Protein AF-A0A1G9PCG2-F1 (afdb_monomer)

Sequence (144 aa):
MIQYGADRVVKVEHSDLQVYTTDAYQQALLQVLDVEKPAGIVMGHTAQGKDVAPRIAVKLEAGLVSDAVNLEMDGEEAVFTVPIYAGKTFEKMKVKGLVLATIRPNNIEPLEKDESRSGDVPNVQVQIKATFLLQLVSQVPSSI

Foldseek 3Di:
DQLQPDQEAEAEDDPVPPDDDLQQVLQVVVQVCVVVVDQEAEAALDPNCVRNVVVNCVVVVADEAEAFLDWDDP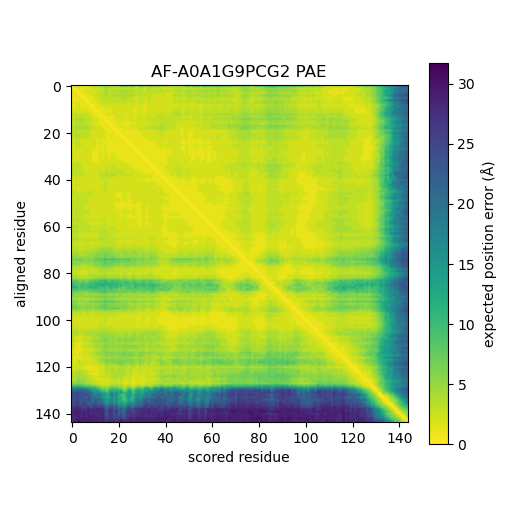DPWIWTWHADPNNPDIDIDTTPGYYYYHYYPPRDDTHDGHPPGDHYYDYDYTDGDDPDDPDDDPDDDPDD

Solvent-accessible surface area (backbone atoms only — not comparable to full-atom values): 8950 Å² total; per-residue (Å²): 99,40,35,49,72,36,60,62,46,83,41,73,76,56,81,71,63,78,54,93,44,62,68,45,53,47,45,42,49,53,54,51,46,69,73,66,60,66,82,58,44,80,42,52,46,42,78,65,36,66,61,37,47,64,59,51,22,64,76,67,72,26,41,71,46,69,51,21,53,46,79,47,72,62,86,93,43,63,36,34,32,28,61,40,82,92,61,78,43,75,47,81,47,73,71,75,75,47,38,34,35,20,34,35,80,91,52,69,84,77,60,73,81,36,87,87,53,74,58,50,69,53,77,48,86,68,78,75,75,89,81,82,80,86,79,82,85,86,77,81,84,90,79,132

Radius of gyration: 19.87 Å; Cα contacts (8 Å, |Δi|>4): 212; chains: 1; bounding box: 42×35×78 Å

Secondary structure (DSSP, 8-state):
-GGGT-SB--EE--GGGSS--HHHHHHHHHHHHHHH--SEEEEE-SHHHHHHHHHHHHHTTPEEEEEESEEEEETTEEEEEEEEGGGTEEEEE---SSEEEEEPTTSSPPPPP-TT---B--EE--------------------

pLDDT: mean 91.92, std 11.17, range [48.59, 98.44]

Nearest PDB structures (foldseek):
  1o95-assembly1_F  TM=8.568E-01  e=6.531E-10  Methylophilus methylotrophus
  1o96-assembly4_Z  TM=8.393E-01  e=4.898E-09  Methylophilus methylotrophus
  3clt-assembly1_D  TM=8.001E-01  e=1.563E-08  Methylophilus methylotrophus
  3clr-assembly1_D  TM=7.847E-01  e=4.690E-08  Methylophilus methylotrophus
  3clu-assembly1_D  TM=7.870E-01  e=5.987E-08  Methylophilus methylotrophus

Structure (mmCIF, N/CA/C/O backbone):
data_AF-A0A1G9PCG2-F1
#
_entry.id   AF-A0A1G9PCG2-F1
#
loop_
_atom_site.group_PDB
_atom_site.id
_atom_site.type_symbol
_atom_site.label_atom_id
_atom_site.label_alt_id
_atom_site.label_comp_id
_atom_site.label_asym_id
_atom_site.label_entity_id
_atom_site.label_seq_id
_atom_site.pdbx_PDB_ins_code
_atom_site.Cartn_x
_atom_site.Cartn_y
_atom_site.Cartn_z
_atom_site.occupancy
_atom_site.B_iso_or_equiv
_atom_site.auth_seq_id
_atom_site.auth_comp_id
_atom_site.auth_asym_id
_atom_site.auth_atom_id
_atom_site.pdbx_PDB_model_num
ATOM 1 N N . MET A 1 1 ? -4.696 13.696 -7.744 1.00 87.81 1 MET A N 1
ATOM 2 C CA . MET A 1 1 ? -4.980 12.274 -8.040 1.00 87.81 1 MET A CA 1
ATOM 3 C C . MET A 1 1 ? -5.609 12.121 -9.418 1.00 87.81 1 MET A C 1
ATOM 5 O O . MET A 1 1 ? -4.957 11.545 -10.270 1.00 87.81 1 MET A O 1
ATOM 9 N N . ILE A 1 2 ? -6.791 12.694 -9.686 1.00 96.62 2 ILE A N 1
ATOM 10 C CA . ILE A 1 2 ? -7.460 12.560 -11.001 1.00 96.62 2 ILE A CA 1
ATOM 11 C C . ILE A 1 2 ? -6.619 13.112 -12.162 1.00 96.62 2 ILE A C 1
ATOM 13 O O . ILE A 1 2 ? -6.347 12.405 -13.130 1.00 96.62 2 ILE A O 1
ATOM 17 N N . GLN A 1 3 ? -6.110 14.337 -12.005 1.00 96.69 3 GLN A N 1
ATOM 18 C CA . GLN A 1 3 ? -5.216 14.989 -12.975 1.00 96.69 3 GLN A CA 1
ATOM 19 C C . GLN A 1 3 ? -3.869 14.270 -13.170 1.00 96.69 3 GLN A C 1
ATOM 21 O O . GLN A 1 3 ? -3.093 14.656 -14.028 1.00 96.69 3 GLN A O 1
ATOM 26 N N . TYR A 1 4 ? -3.581 13.242 -12.369 1.00 96.19 4 TYR A N 1
ATOM 27 C CA . TYR A 1 4 ? -2.365 12.427 -12.438 1.00 96.19 4 TYR A CA 1
ATOM 28 C C . TYR A 1 4 ? -2.683 10.965 -12.796 1.00 96.19 4 TYR A C 1
ATOM 30 O O . TYR A 1 4 ? -1.922 10.063 -12.461 1.00 96.19 4 TYR A O 1
ATOM 38 N N . GLY A 1 5 ? -3.834 10.720 -13.430 1.00 95.06 5 GLY A N 1
ATOM 39 C CA . GLY A 1 5 ? -4.186 9.415 -13.993 1.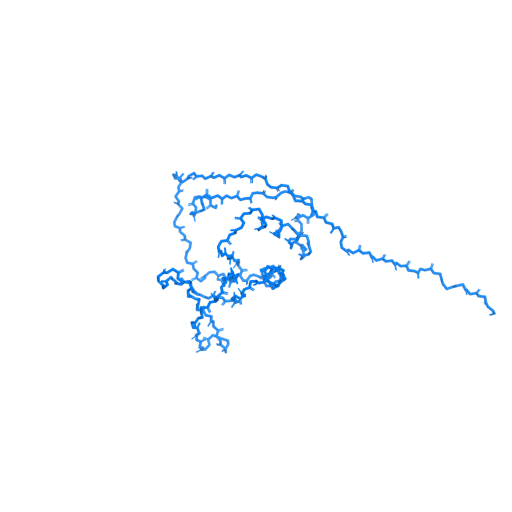00 95.06 5 GLY A CA 1
ATOM 40 C C . GLY A 1 5 ? -5.205 8.592 -13.210 1.00 95.06 5 GLY A C 1
ATOM 41 O O . GLY A 1 5 ? -5.623 7.559 -13.711 1.00 95.06 5 GLY A O 1
ATOM 42 N N . ALA A 1 6 ? -5.658 9.020 -12.026 1.00 96.19 6 ALA A N 1
ATOM 43 C CA . ALA A 1 6 ? -6.747 8.306 -11.355 1.00 96.19 6 ALA A CA 1
ATOM 44 C C . ALA A 1 6 ? -8.081 8.547 -12.087 1.00 96.19 6 ALA A C 1
ATOM 46 O O . ALA A 1 6 ? -8.440 9.695 -12.351 1.00 96.19 6 ALA A O 1
ATOM 47 N N . ASP A 1 7 ? -8.834 7.491 -12.384 1.00 96.19 7 ASP A N 1
ATOM 48 C CA . ASP A 1 7 ? -10.207 7.616 -12.904 1.00 96.19 7 ASP A CA 1
ATOM 49 C C . ASP A 1 7 ? -11.227 7.810 -11.771 1.00 96.19 7 ASP A C 1
ATOM 51 O O . ASP A 1 7 ? -12.271 8.435 -11.946 1.00 96.19 7 ASP A O 1
ATOM 55 N N . ARG A 1 8 ? -10.900 7.309 -10.573 1.00 95.12 8 ARG A N 1
ATOM 56 C CA . ARG A 1 8 ? -11.748 7.372 -9.381 1.00 95.12 8 ARG A CA 1
ATOM 57 C C . ARG A 1 8 ? -10.913 7.568 -8.120 1.00 95.12 8 ARG A C 1
ATOM 59 O O . ARG A 1 8 ? -9.816 7.027 -7.997 1.00 95.12 8 ARG A O 1
ATOM 66 N N . VAL A 1 9 ? -11.441 8.339 -7.172 1.00 96.75 9 VAL A N 1
ATOM 67 C CA . VAL A 1 9 ? -10.833 8.596 -5.861 1.00 96.75 9 VAL A CA 1
ATOM 68 C C . VAL A 1 9 ? -11.854 8.291 -4.776 1.00 96.75 9 VAL A C 1
ATOM 70 O O . VAL A 1 9 ? -12.784 9.058 -4.552 1.00 96.75 9 VAL A O 1
ATOM 73 N N . VAL A 1 10 ? -11.677 7.178 -4.072 1.00 96.56 10 VAL A N 1
ATOM 74 C CA . VAL A 1 10 ? -12.536 6.846 -2.933 1.00 96.56 10 VAL A CA 1
ATOM 75 C C . VAL A 1 10 ? -12.140 7.711 -1.743 1.00 96.56 10 VAL A C 1
ATOM 77 O O . VAL A 1 10 ? -11.021 7.617 -1.236 1.00 96.56 10 VAL A O 1
ATOM 80 N N . LYS A 1 11 ? -13.059 8.570 -1.303 1.00 96.00 11 LYS A N 1
ATOM 81 C CA . LYS A 1 11 ? -12.872 9.415 -0.127 1.00 96.00 11 LYS A CA 1
ATOM 82 C C . LYS A 1 11 ? -13.394 8.683 1.106 1.00 96.00 11 LYS A C 1
ATOM 84 O O . LYS A 1 11 ? -14.507 8.169 1.089 1.00 96.00 11 LYS A O 1
ATOM 89 N N . VAL A 1 12 ? -12.597 8.664 2.170 1.00 96.31 12 VAL A N 1
ATOM 90 C CA . VAL A 1 12 ? -12.985 8.128 3.479 1.0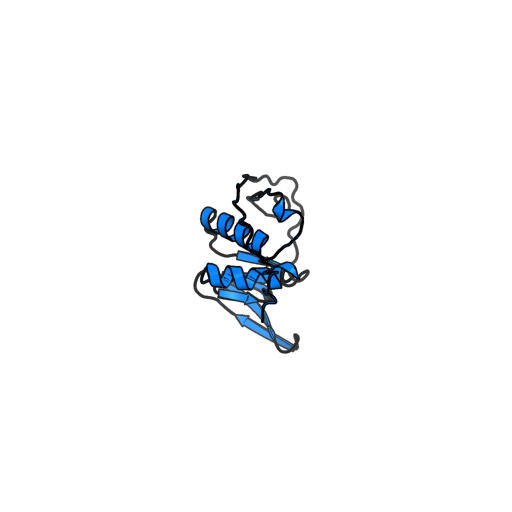0 96.31 12 VAL A CA 1
ATOM 91 C C . VAL A 1 12 ? -12.721 9.196 4.527 1.00 96.31 12 VAL A C 1
ATOM 93 O O . VAL A 1 12 ? -11.606 9.705 4.628 1.00 96.31 12 VAL A O 1
ATOM 96 N N . GLU A 1 13 ? -13.741 9.535 5.310 1.00 94.62 13 GLU A N 1
ATOM 97 C CA . GLU A 1 13 ? -13.647 10.523 6.385 1.00 94.62 13 GLU A CA 1
ATOM 98 C C . GLU A 1 13 ? -14.085 9.905 7.709 1.00 94.62 13 GLU A C 1
ATOM 100 O O . GLU A 1 13 ? -15.184 9.368 7.828 1.00 94.62 13 GLU A O 1
ATOM 105 N N . HIS A 1 14 ? -13.214 9.987 8.714 1.00 95.62 14 HIS A N 1
ATOM 106 C CA . HIS A 1 14 ? -13.498 9.553 10.077 1.00 95.62 14 HIS A CA 1
ATOM 107 C C . HIS A 1 14 ? -12.560 10.286 11.047 1.00 95.62 14 HIS A C 1
ATOM 109 O O . HIS A 1 14 ? -11.401 10.536 10.705 1.00 95.62 14 HIS A O 1
ATOM 115 N N . SER A 1 15 ? -13.026 10.622 12.255 1.00 94.62 15 SER A N 1
ATOM 116 C CA . SER A 1 15 ? -12.210 11.310 13.276 1.00 94.62 15 SER A CA 1
ATOM 117 C C . SER A 1 15 ? -10.921 10.550 13.592 1.00 94.62 15 SER A C 1
ATOM 119 O O . SER A 1 15 ? -9.848 11.138 13.682 1.00 94.62 15 SER A O 1
ATOM 121 N N . ASP A 1 16 ? -11.023 9.226 13.673 1.00 94.31 16 ASP A N 1
ATOM 122 C CA . ASP A 1 16 ? -9.917 8.339 14.053 1.00 94.31 16 ASP A CA 1
ATOM 123 C C . ASP A 1 16 ? -8.859 8.162 12.950 1.00 94.31 16 ASP A C 1
ATOM 125 O O . ASP A 1 16 ? -7.843 7.508 13.171 1.00 94.31 16 ASP A O 1
ATOM 129 N N . LEU A 1 17 ? -9.073 8.742 11.761 1.00 95.19 17 LEU A N 1
ATOM 130 C CA . LEU A 1 17 ? -8.103 8.733 10.661 1.00 95.19 17 LEU A CA 1
ATOM 131 C C . LEU A 1 17 ? -7.241 10.004 10.610 1.00 95.19 17 LEU A C 1
ATOM 133 O O . LEU A 1 17 ? -6.309 10.063 9.805 1.00 95.19 17 LEU A O 1
ATOM 137 N N . GLN A 1 18 ? -7.508 10.997 11.473 1.00 94.50 18 GLN A N 1
ATOM 138 C CA . GLN A 1 18 ? -6.732 12.246 11.536 1.00 94.50 18 GLN A CA 1
ATOM 139 C C . GLN A 1 18 ? -5.254 12.006 11.864 1.00 94.50 18 GLN A C 1
ATOM 141 O O . GLN A 1 18 ? -4.382 12.707 11.355 1.00 94.50 18 GLN A O 1
ATOM 146 N N . VAL A 1 19 ? -4.975 11.008 12.705 1.00 93.94 19 VAL A N 1
ATOM 147 C CA . VAL A 1 19 ? -3.622 10.566 13.043 1.00 93.94 19 VAL A CA 1
ATOM 148 C C . VAL A 1 19 ? -3.493 9.105 12.656 1.00 93.94 19 VAL A C 1
ATOM 150 O O . VAL A 1 19 ? -4.367 8.292 12.953 1.00 93.94 19 VAL A O 1
ATOM 153 N N . TYR A 1 20 ? -2.392 8.763 11.990 1.00 94.94 20 TYR A N 1
ATOM 154 C CA . TYR A 1 20 ? -2.143 7.386 11.599 1.00 94.94 20 TYR A CA 1
ATOM 155 C C . TYR A 1 20 ? -2.043 6.475 12.826 1.00 94.94 20 TYR A C 1
ATOM 157 O O . TYR A 1 20 ? -1.172 6.648 13.679 1.00 94.94 20 TYR A O 1
ATOM 165 N N . THR A 1 21 ? -2.906 5.464 12.862 1.00 95.19 21 THR A N 1
ATOM 166 C CA . THR A 1 21 ? -2.744 4.272 13.691 1.00 95.19 21 THR A CA 1
ATOM 167 C C . THR A 1 21 ? -2.973 3.058 12.809 1.00 95.19 21 THR A C 1
ATOM 169 O O . THR A 1 21 ? -3.859 3.065 11.948 1.00 95.19 21 THR A O 1
ATOM 172 N N . THR A 1 22 ? -2.178 2.012 13.020 1.00 95.00 22 THR A N 1
ATOM 173 C CA . THR A 1 22 ? -2.246 0.798 12.208 1.00 95.00 22 THR A CA 1
ATOM 174 C C . THR A 1 22 ? -3.653 0.207 12.208 1.00 95.00 22 THR A C 1
ATOM 176 O O . THR A 1 22 ? -4.173 -0.133 11.151 1.00 95.00 22 THR A O 1
ATOM 179 N N . ASP A 1 23 ? -4.302 0.142 13.374 1.00 94.56 23 ASP A N 1
ATOM 180 C CA . ASP A 1 23 ? -5.615 -0.488 13.520 1.00 94.56 23 ASP A CA 1
ATOM 181 C C . ASP A 1 23 ? -6.730 0.307 12.823 1.00 94.56 23 ASP A C 1
ATOM 183 O O . ASP A 1 23 ? -7.558 -0.294 12.136 1.00 94.56 23 ASP A O 1
ATOM 187 N N . ALA A 1 24 ? -6.756 1.640 12.955 1.00 95.88 24 ALA A N 1
ATOM 188 C CA . ALA A 1 24 ? -7.780 2.470 12.314 1.00 95.88 24 ALA A CA 1
ATOM 189 C C . ALA A 1 24 ? -7.646 2.439 10.786 1.00 95.88 24 ALA A C 1
ATOM 191 O O . ALA A 1 24 ? -8.628 2.207 10.077 1.00 95.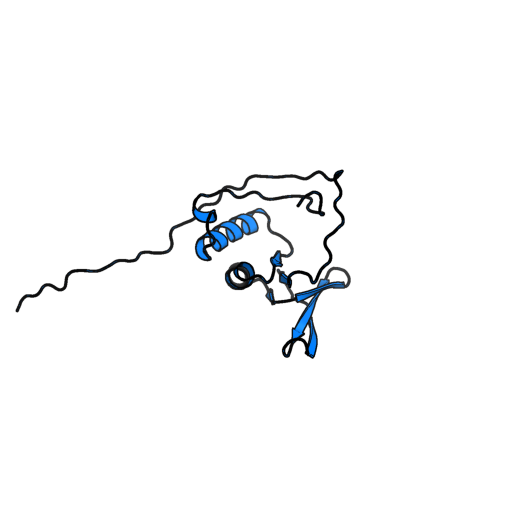88 24 ALA A O 1
ATOM 192 N N . TYR A 1 25 ? -6.419 2.597 10.277 1.00 96.94 25 TYR A N 1
ATOM 193 C CA . TYR A 1 25 ? -6.151 2.564 8.838 1.00 96.94 25 TYR A CA 1
ATOM 194 C C . TYR A 1 25 ? -6.398 1.174 8.255 1.00 96.94 25 TYR A C 1
ATOM 196 O O . TYR A 1 25 ? -6.994 1.066 7.187 1.00 96.94 25 TYR A O 1
ATOM 204 N N . GLN A 1 26 ? -6.021 0.104 8.962 1.00 96.75 26 GLN A N 1
ATOM 205 C CA . GLN A 1 26 ? -6.318 -1.258 8.529 1.00 96.75 26 GLN A CA 1
ATOM 206 C C . GLN A 1 26 ? -7.832 -1.493 8.423 1.00 96.75 26 GLN A C 1
ATOM 208 O O . GLN A 1 26 ? -8.297 -2.019 7.414 1.00 96.75 26 GLN A O 1
ATOM 213 N N . GLN A 1 27 ? -8.611 -1.103 9.440 1.00 96.81 27 GLN A N 1
ATOM 214 C CA . GLN A 1 27 ? -10.069 -1.270 9.433 1.00 96.81 27 GLN A CA 1
ATOM 215 C C . GLN A 1 27 ? -10.738 -0.490 8.299 1.00 96.81 27 GLN A C 1
ATOM 217 O O . GLN A 1 27 ? -11.621 -1.029 7.632 1.00 96.81 27 GLN A O 1
ATOM 222 N N . ALA A 1 28 ? -10.318 0.755 8.065 1.00 97.44 28 ALA A N 1
ATOM 223 C CA . ALA A 1 28 ? -10.847 1.575 6.982 1.00 97.44 28 ALA A CA 1
ATOM 224 C C . ALA A 1 28 ? -10.490 0.996 5.603 1.00 97.44 28 ALA A C 1
ATOM 226 O O . ALA A 1 28 ? -11.370 0.836 4.759 1.00 97.44 28 ALA A O 1
ATOM 227 N N . LEU A 1 29 ? -9.223 0.620 5.390 1.00 97.44 29 LEU A N 1
ATOM 228 C CA . LEU A 1 29 ? -8.763 0.051 4.123 1.00 97.44 29 LEU A CA 1
ATOM 229 C C . LEU A 1 29 ? -9.486 -1.254 3.791 1.00 97.44 29 LEU A C 1
ATOM 231 O O . LEU A 1 29 ? -9.946 -1.407 2.668 1.00 97.44 29 LEU A O 1
ATOM 235 N N . LEU A 1 30 ? -9.642 -2.173 4.750 1.00 97.62 30 LEU A N 1
ATOM 236 C CA . LEU A 1 30 ? -10.344 -3.437 4.499 1.00 97.62 30 LEU A CA 1
ATOM 237 C C . LEU A 1 30 ? -11.804 -3.221 4.087 1.00 97.62 30 LEU A C 1
ATOM 239 O O . LEU A 1 30 ? -12.281 -3.920 3.202 1.00 97.62 30 LEU A O 1
ATOM 243 N N . GLN A 1 31 ? -12.492 -2.238 4.674 1.00 97.62 31 GLN A N 1
ATOM 244 C CA . GLN A 1 31 ? -13.866 -1.899 4.285 1.00 97.62 31 GLN A CA 1
ATOM 245 C C . GLN A 1 31 ? -13.939 -1.327 2.867 1.00 97.62 31 GLN A C 1
ATOM 247 O O . GLN A 1 31 ? -14.812 -1.713 2.098 1.00 97.62 31 GLN A O 1
ATOM 252 N N . VAL A 1 32 ? -13.003 -0.451 2.490 1.00 97.25 32 VAL A N 1
ATOM 253 C CA . VAL A 1 32 ? -12.925 0.052 1.110 1.00 97.25 32 VAL A CA 1
ATOM 254 C C . VAL A 1 32 ? -12.629 -1.085 0.134 1.00 97.25 32 VAL A C 1
ATOM 256 O O . VAL A 1 32 ? -13.276 -1.188 -0.902 1.00 97.25 32 VAL A O 1
ATOM 259 N N . LEU A 1 33 ? -11.679 -1.960 0.463 1.00 96.75 33 LEU A N 1
ATOM 260 C CA . LEU A 1 33 ? -11.259 -3.059 -0.409 1.00 96.75 33 LEU A CA 1
ATOM 261 C C . LEU A 1 33 ? -12.357 -4.121 -0.586 1.00 96.75 33 LEU A C 1
ATOM 263 O O . LEU A 1 33 ? -12.459 -4.692 -1.668 1.00 96.75 33 LEU A O 1
ATOM 267 N N . ASP A 1 34 ? -13.204 -4.340 0.423 1.00 95.50 34 ASP A N 1
ATOM 268 C CA . ASP A 1 34 ? -14.375 -5.225 0.328 1.00 95.50 34 ASP A CA 1
ATOM 269 C C . ASP A 1 34 ? -15.449 -4.684 -0.634 1.00 95.50 34 ASP A C 1
ATOM 271 O O . ASP A 1 34 ? -16.078 -5.444 -1.375 1.00 95.50 34 ASP A O 1
ATOM 275 N N . VAL A 1 35 ? -15.617 -3.357 -0.677 1.00 94.94 35 VAL A N 1
ATOM 276 C CA . VAL A 1 35 ? -16.553 -2.685 -1.592 1.00 94.94 35 VAL A CA 1
ATOM 277 C C . VAL A 1 35 ? -15.991 -2.611 -3.012 1.00 94.94 35 VAL A C 1
ATOM 279 O O . VAL A 1 35 ? -16.687 -2.954 -3.966 1.00 94.94 35 VAL A O 1
ATOM 282 N N . GLU A 1 36 ? -14.741 -2.168 -3.161 1.00 95.19 36 GLU A N 1
ATOM 283 C CA . GLU A 1 36 ? -14.133 -1.891 -4.470 1.00 95.19 36 GLU A CA 1
ATOM 284 C C . GLU A 1 36 ? -13.613 -3.151 -5.176 1.00 95.19 36 GLU A C 1
ATOM 286 O O . GLU A 1 36 ? -13.495 -3.148 -6.398 1.00 95.19 36 GLU A O 1
ATOM 291 N N . LYS A 1 37 ? -13.309 -4.226 -4.431 1.00 95.31 37 LYS A N 1
ATOM 292 C CA . LYS A 1 37 ? -12.846 -5.530 -4.950 1.00 95.31 37 LYS A CA 1
ATOM 293 C C . LYS A 1 37 ? -11.787 -5.403 -6.060 1.00 95.31 37 LYS A C 1
ATOM 295 O O . LYS A 1 37 ? -12.001 -5.886 -7.175 1.00 95.31 37 LYS A O 1
ATOM 300 N N . PRO A 1 38 ? -10.652 -4.736 -5.790 1.00 95.88 38 PRO A N 1
ATOM 301 C CA . PRO A 1 38 ? -9.667 -4.456 -6.825 1.00 95.88 38 PRO A CA 1
ATOM 302 C C . PRO A 1 38 ? -8.975 -5.733 -7.318 1.00 95.88 38 PRO A C 1
ATOM 304 O O . PRO A 1 38 ? -8.783 -6.684 -6.563 1.00 95.88 38 PRO A O 1
ATOM 307 N N . ALA A 1 39 ? -8.516 -5.717 -8.572 1.00 94.12 39 ALA A N 1
ATOM 308 C CA . ALA A 1 39 ? -7.700 -6.795 -9.142 1.00 94.12 39 ALA A CA 1
ATOM 309 C C . ALA A 1 39 ? -6.254 -6.817 -8.599 1.00 94.12 39 ALA A C 1
ATOM 311 O O . ALA A 1 39 ? -5.570 -7.835 -8.669 1.00 94.12 39 ALA A O 1
ATOM 312 N N . GLY A 1 40 ? -5.785 -5.697 -8.044 1.00 95.69 40 GLY A N 1
ATOM 313 C CA . GLY A 1 40 ? -4.465 -5.551 -7.440 1.00 95.69 40 GLY A CA 1
ATOM 314 C C . GLY A 1 40 ? -4.382 -4.272 -6.613 1.00 95.69 40 GLY A C 1
ATOM 315 O O . GLY A 1 40 ? -5.147 -3.330 -6.822 1.00 95.69 40 GLY A O 1
ATOM 316 N N . ILE A 1 41 ? -3.469 -4.244 -5.647 1.00 97.75 41 ILE A N 1
ATOM 317 C CA . ILE A 1 41 ? -3.314 -3.146 -4.692 1.00 97.75 41 ILE A CA 1
ATOM 318 C C . ILE A 1 41 ? -1.874 -2.648 -4.758 1.00 97.75 41 ILE A C 1
ATOM 320 O O . ILE A 1 41 ? -0.932 -3.435 -4.686 1.00 97.75 41 ILE A O 1
ATOM 324 N N . VAL A 1 42 ? -1.694 -1.332 -4.851 1.00 96.75 42 VAL A N 1
ATOM 325 C CA . VAL A 1 42 ? -0.375 -0.693 -4.840 1.00 96.75 42 VAL A CA 1
ATOM 326 C C . VAL A 1 42 ? -0.335 0.370 -3.748 1.00 96.75 42 VAL A C 1
ATOM 328 O O . VAL A 1 42 ? -1.246 1.183 -3.620 1.00 96.75 42 VAL A O 1
ATOM 331 N N . MET A 1 43 ? 0.730 0.363 -2.951 1.00 97.62 43 MET A N 1
ATOM 332 C CA . MET A 1 43 ? 0.973 1.317 -1.869 1.00 97.62 43 MET A CA 1
ATOM 333 C C . MET A 1 43 ? 2.408 1.846 -1.939 1.00 97.62 43 MET A C 1
ATOM 335 O O . MET A 1 43 ? 3.287 1.216 -2.517 1.00 97.62 43 MET A O 1
ATOM 339 N N . GLY A 1 44 ? 2.691 2.987 -1.315 1.00 97.75 44 GLY A N 1
ATOM 340 C CA . GLY A 1 44 ? 4.076 3.431 -1.141 1.00 97.75 44 GLY A CA 1
ATOM 341 C C . GLY A 1 44 ? 4.797 2.603 -0.073 1.00 97.75 44 GLY A C 1
ATOM 342 O O . GLY A 1 44 ? 4.230 2.333 0.983 1.00 97.75 44 GLY A O 1
ATOM 343 N N . HIS A 1 45 ? 6.066 2.256 -0.286 1.00 98.00 45 HIS A N 1
ATOM 344 C CA . HIS A 1 45 ? 6.935 1.589 0.694 1.00 98.00 45 HIS A CA 1
ATOM 345 C C . HIS A 1 45 ? 7.464 2.577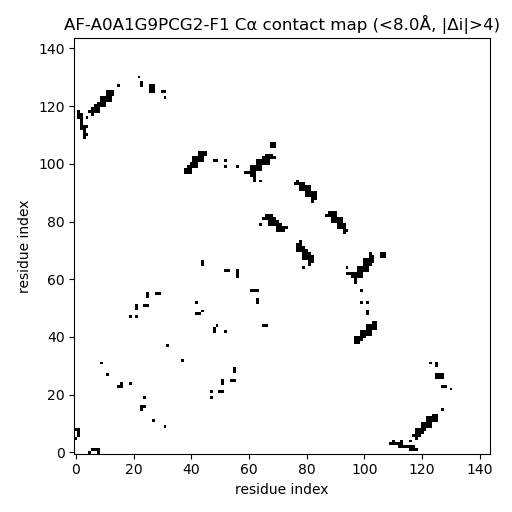 1.761 1.00 98.00 45 HIS A C 1
ATOM 347 O O . HIS A 1 45 ? 8.662 2.680 2.032 1.00 98.00 45 HIS A O 1
ATOM 353 N N . THR A 1 46 ? 6.554 3.358 2.345 1.00 98.12 46 THR A N 1
ATOM 354 C CA . THR A 1 46 ? 6.806 4.353 3.402 1.00 98.12 46 THR A CA 1
ATOM 355 C C . THR A 1 46 ? 6.721 3.712 4.790 1.00 98.12 46 THR A C 1
ATOM 357 O O . THR A 1 46 ? 6.395 2.535 4.905 1.00 98.12 46 THR A O 1
ATOM 360 N N . ALA A 1 47 ? 6.971 4.466 5.867 1.00 98.00 47 ALA A N 1
ATOM 361 C CA . ALA A 1 47 ? 6.781 3.958 7.231 1.00 98.00 47 ALA A CA 1
ATOM 362 C C . ALA A 1 47 ? 5.361 3.399 7.463 1.00 98.00 47 ALA A C 1
ATOM 364 O O . ALA A 1 47 ? 5.218 2.302 7.990 1.00 98.00 47 ALA A O 1
ATOM 365 N N . GLN A 1 48 ? 4.326 4.106 6.994 1.00 97.81 48 GLN A N 1
ATOM 366 C CA . GLN A 1 48 ? 2.931 3.658 7.096 1.00 97.81 48 GLN A CA 1
ATOM 367 C C . GLN A 1 48 ? 2.652 2.454 6.189 1.00 97.81 48 GLN A C 1
ATOM 369 O O . GLN A 1 48 ? 2.023 1.491 6.613 1.00 97.81 48 GLN A O 1
ATOM 374 N N . GLY A 1 49 ? 3.157 2.469 4.949 1.00 97.62 49 GLY A N 1
ATOM 375 C CA . GLY A 1 49 ? 2.980 1.352 4.021 1.00 97.62 49 GLY A CA 1
ATOM 376 C C . GLY A 1 49 ? 3.631 0.062 4.518 1.00 97.62 49 GLY A C 1
ATOM 377 O O . GLY A 1 49 ? 2.996 -0.985 4.485 1.00 97.62 49 GLY A O 1
ATOM 378 N N . LYS A 1 50 ? 4.858 0.139 5.050 1.00 97.69 50 LYS A N 1
ATOM 379 C CA . LYS A 1 50 ? 5.564 -1.000 5.668 1.00 97.69 50 LYS A CA 1
ATOM 380 C C . LYS A 1 50 ? 4.810 -1.580 6.864 1.00 97.69 50 LYS A C 1
ATOM 382 O O . LYS A 1 50 ? 4.913 -2.775 7.116 1.00 97.69 50 LYS A O 1
ATOM 387 N N . ASP A 1 51 ? 4.083 -0.737 7.588 1.00 98.12 51 ASP A N 1
ATOM 388 C CA . ASP A 1 51 ? 3.335 -1.127 8.777 1.00 98.12 51 ASP A CA 1
ATOM 389 C C . ASP A 1 51 ? 1.979 -1.774 8.430 1.00 98.12 51 ASP A C 1
ATOM 391 O O . ASP A 1 51 ? 1.683 -2.881 8.881 1.00 98.12 51 ASP A O 1
ATOM 395 N N . VAL A 1 52 ? 1.166 -1.142 7.573 1.00 97.94 52 VAL A N 1
ATOM 396 C CA . VAL A 1 52 ? -0.199 -1.623 7.283 1.00 97.94 52 VAL A CA 1
ATOM 397 C C . VAL A 1 52 ? -0.259 -2.714 6.206 1.00 97.94 52 VAL A C 1
ATOM 399 O O . VAL A 1 52 ? -1.066 -3.638 6.320 1.00 97.94 52 VAL A O 1
ATOM 402 N N . ALA A 1 53 ? 0.599 -2.661 5.179 1.00 98.12 53 ALA A N 1
ATOM 403 C CA . ALA A 1 53 ? 0.562 -3.581 4.038 1.00 98.12 53 ALA A CA 1
ATOM 404 C C . ALA A 1 53 ? 0.606 -5.075 4.417 1.00 98.12 53 ALA A C 1
ATOM 406 O O . ALA A 1 53 ? -0.2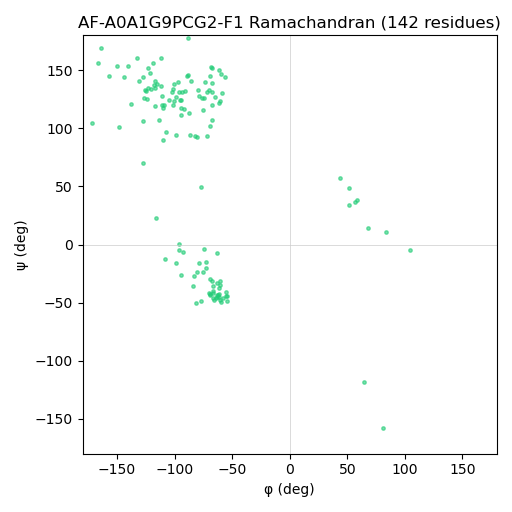55 -5.813 3.933 1.00 98.12 53 ALA A O 1
ATOM 407 N N . PRO A 1 54 ? 1.525 -5.560 5.285 1.00 97.94 54 PRO A N 1
ATOM 408 C CA . PRO A 1 54 ? 1.553 -6.978 5.653 1.00 97.94 54 PRO A CA 1
ATOM 409 C C . PRO A 1 54 ? 0.279 -7.427 6.374 1.00 97.94 54 PRO A C 1
ATOM 411 O O . PRO A 1 54 ? -0.176 -8.551 6.174 1.00 97.94 54 PRO A O 1
ATOM 414 N N . ARG A 1 55 ? -0.346 -6.550 7.168 1.00 96.94 55 ARG A N 1
ATOM 415 C CA . ARG A 1 55 ? -1.603 -6.868 7.859 1.00 96.94 55 ARG A CA 1
ATOM 416 C C . ARG A 1 55 ? -2.774 -6.979 6.888 1.00 96.94 55 ARG A C 1
ATOM 418 O O . ARG A 1 55 ? -3.580 -7.897 7.017 1.00 96.9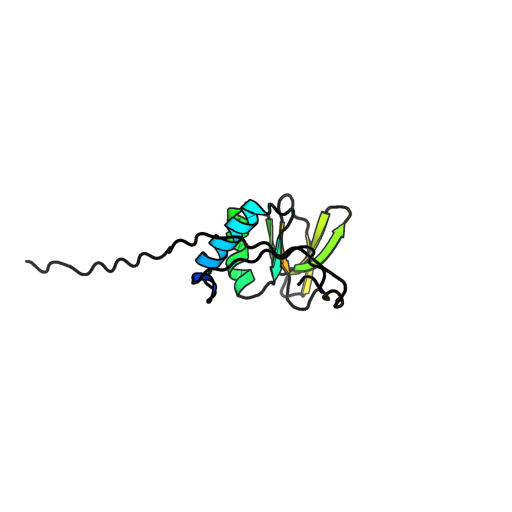4 55 ARG A O 1
ATOM 425 N N . ILE A 1 56 ? -2.849 -6.074 5.911 1.00 98.00 56 ILE A N 1
ATOM 426 C CA . ILE A 1 56 ? -3.854 -6.129 4.841 1.00 98.00 56 ILE A CA 1
ATOM 427 C C . ILE A 1 56 ? -3.662 -7.383 3.990 1.00 98.00 56 ILE A C 1
ATOM 429 O O . ILE A 1 56 ? -4.628 -8.103 3.759 1.00 98.00 56 ILE A O 1
ATOM 433 N N . ALA A 1 57 ? -2.425 -7.684 3.587 1.00 98.00 57 ALA A N 1
ATOM 434 C CA . ALA A 1 57 ? -2.122 -8.847 2.761 1.00 98.00 57 ALA A CA 1
ATOM 435 C C . ALA A 1 57 ? -2.581 -10.156 3.421 1.00 98.00 57 ALA A C 1
ATOM 437 O O . ALA A 1 57 ? -3.271 -10.946 2.787 1.00 98.00 57 ALA A O 1
ATOM 438 N N . VAL A 1 58 ? -2.301 -10.342 4.718 1.00 97.50 58 VAL A N 1
ATOM 439 C CA . VAL A 1 58 ? -2.772 -11.519 5.471 1.00 97.50 58 VAL A CA 1
ATOM 440 C C . VAL A 1 58 ? -4.299 -11.589 5.520 1.00 97.50 58 VAL A C 1
ATOM 442 O O . VAL A 1 58 ? -4.865 -12.665 5.361 1.00 97.50 58 VAL A O 1
ATOM 445 N N . LYS A 1 59 ? -4.985 -10.461 5.737 1.00 97.19 59 LYS A N 1
ATOM 446 C CA . LYS A 1 59 ? -6.454 -10.428 5.833 1.00 97.19 59 LYS A CA 1
ATOM 447 C C . LYS A 1 59 ? -7.162 -10.700 4.510 1.00 97.19 59 LYS A C 1
ATOM 449 O O . LYS A 1 59 ? -8.274 -11.211 4.539 1.00 97.19 59 LYS A O 1
ATOM 454 N N . LEU A 1 60 ? -6.532 -10.350 3.394 1.00 97.12 60 LEU A N 1
ATOM 455 C CA . LEU A 1 60 ? -7.059 -10.573 2.049 1.00 97.12 60 LEU A CA 1
ATOM 456 C C . LEU A 1 60 ? -6.531 -11.856 1.399 1.00 97.12 60 LEU A C 1
ATOM 458 O O . LEU A 1 60 ? -6.855 -12.109 0.244 1.00 97.12 60 LEU A O 1
ATOM 462 N N . GLU A 1 61 ? -5.686 -12.618 2.101 1.00 96.88 61 GLU A N 1
ATOM 463 C CA . GLU A 1 61 ? -4.950 -13.760 1.538 1.00 96.88 61 GLU A CA 1
ATOM 464 C C . GLU A 1 61 ? -4.189 -13.387 0.246 1.00 96.88 61 GLU A C 1
ATOM 466 O O . GLU A 1 61 ? -4.044 -14.181 -0.683 1.00 96.88 61 GLU A O 1
ATOM 471 N N . ALA A 1 62 ? -3.698 -12.146 0.188 1.00 97.56 62 ALA A N 1
ATOM 472 C CA . ALA A 1 62 ? -2.994 -11.590 -0.957 1.00 97.56 62 ALA A CA 1
ATOM 473 C C . ALA A 1 62 ? -1.487 -11.856 -0.866 1.00 97.56 62 ALA A C 1
ATOM 475 O O . ALA A 1 62 ? -0.884 -11.790 0.211 1.00 97.56 62 ALA A O 1
ATOM 476 N N . GLY A 1 63 ? -0.848 -12.080 -2.013 1.00 97.38 63 GLY A N 1
ATOM 477 C CA . GLY A 1 63 ? 0.606 -12.122 -2.080 1.00 97.38 63 GLY A CA 1
ATOM 478 C C . GLY A 1 63 ? 1.191 -10.713 -1.978 1.00 97.38 63 GLY A C 1
ATOM 479 O O . GLY A 1 63 ? 0.826 -9.823 -2.749 1.00 97.38 63 GLY A O 1
ATOM 480 N N . LEU A 1 64 ? 2.104 -10.514 -1.024 1.00 97.75 64 LEU A N 1
ATOM 481 C CA . LEU A 1 64 ? 2.763 -9.231 -0.789 1.00 97.75 64 LEU A CA 1
ATOM 482 C C . LEU A 1 64 ? 4.103 -9.144 -1.526 1.00 97.75 64 LEU A C 1
ATOM 484 O O . LEU A 1 64 ? 5.047 -9.853 -1.184 1.00 97.75 64 LEU A O 1
ATOM 488 N N . VAL A 1 65 ? 4.214 -8.205 -2.464 1.00 97.75 65 VAL A N 1
ATOM 489 C CA . VAL A 1 65 ? 5.495 -7.762 -3.025 1.00 97.75 65 VAL A CA 1
ATOM 490 C C . VAL A 1 65 ? 5.976 -6.534 -2.259 1.00 97.75 65 VAL A C 1
ATOM 492 O O . VAL A 1 65 ? 5.389 -5.455 -2.337 1.00 97.75 65 VAL A O 1
ATOM 495 N N . SER A 1 66 ? 7.050 -6.681 -1.491 1.00 96.69 66 SER A N 1
ATOM 496 C CA . SER A 1 66 ? 7.591 -5.583 -0.690 1.00 96.69 66 SER A CA 1
ATOM 497 C C . SER A 1 66 ? 8.743 -4.872 -1.397 1.00 96.69 66 SER A C 1
ATOM 499 O O . SER A 1 66 ? 9.620 -5.529 -1.945 1.00 96.69 66 SER A O 1
ATOM 501 N N . ASP A 1 67 ? 8.787 -3.541 -1.286 1.00 96.8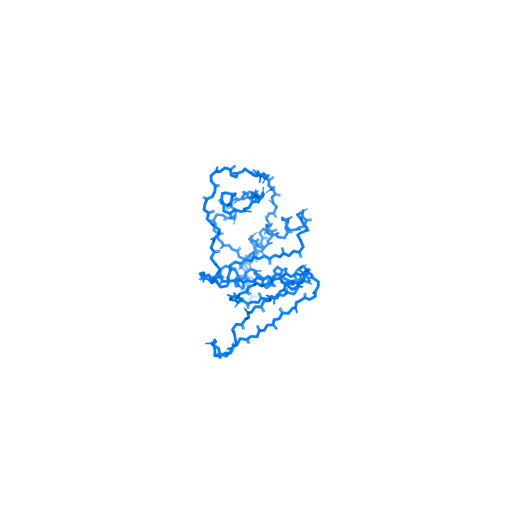1 67 ASP A N 1
ATOM 502 C CA . ASP A 1 67 ? 9.920 -2.700 -1.707 1.00 96.81 67 ASP A CA 1
ATOM 503 C C . ASP A 1 67 ? 10.279 -2.826 -3.200 1.00 96.81 67 ASP A C 1
ATOM 505 O O . ASP A 1 67 ? 11.450 -2.820 -3.585 1.00 96.81 67 ASP A O 1
ATOM 509 N N . ALA A 1 68 ? 9.264 -2.949 -4.057 1.00 97.75 68 ALA A N 1
ATOM 510 C CA . ALA A 1 68 ? 9.475 -2.992 -5.496 1.00 97.75 68 ALA A CA 1
ATOM 511 C C . ALA A 1 68 ? 9.990 -1.646 -6.017 1.00 97.75 68 ALA A C 1
ATOM 513 O O . ALA A 1 68 ? 9.539 -0.571 -5.617 1.00 97.75 68 ALA A O 1
ATOM 514 N N . VAL A 1 69 ? 10.951 -1.726 -6.931 1.00 97.38 69 VAL A N 1
ATOM 515 C CA . VAL A 1 69 ? 11.624 -0.585 -7.563 1.00 97.38 69 VAL A CA 1
ATOM 516 C C . VAL A 1 69 ? 11.229 -0.405 -9.024 1.00 97.38 69 VAL A C 1
ATOM 518 O O . VAL A 1 69 ? 11.545 0.628 -9.603 1.00 97.38 69 VAL A O 1
ATOM 521 N N . ASN A 1 70 ? 10.568 -1.400 -9.617 1.00 96.94 70 ASN A N 1
ATOM 522 C CA . ASN A 1 70 ? 9.985 -1.323 -10.951 1.00 96.94 70 ASN A CA 1
ATOM 523 C C . ASN A 1 70 ? 8.753 -2.240 -11.044 1.00 96.94 70 ASN A C 1
ATOM 525 O O . ASN A 1 70 ? 8.675 -3.242 -10.322 1.00 96.94 70 ASN A O 1
ATOM 529 N N . LEU A 1 71 ? 7.830 -1.905 -11.941 1.00 95.81 71 LEU A N 1
ATOM 530 C CA . LEU A 1 71 ? 6.636 -2.672 -12.280 1.00 95.81 71 LEU A CA 1
ATOM 531 C C . LEU A 1 71 ? 6.460 -2.650 -13.801 1.00 95.81 71 LEU A C 1
ATOM 533 O O . LEU A 1 71 ? 6.309 -1.588 -14.396 1.00 95.81 71 LEU A O 1
ATOM 537 N N . GLU A 1 72 ? 6.454 -3.830 -14.410 1.00 95.06 72 GLU A N 1
ATOM 538 C CA . GLU A 1 72 ? 6.231 -4.029 -15.841 1.00 95.06 72 GLU A CA 1
ATOM 539 C C . GLU A 1 72 ? 5.048 -4.983 -16.043 1.00 95.06 72 GLU A C 1
ATOM 541 O O . GLU A 1 72 ? 4.788 -5.839 -15.197 1.00 95.06 72 GLU A O 1
ATOM 546 N N . MET A 1 73 ? 4.343 -4.861 -17.166 1.00 93.12 73 MET A N 1
ATOM 547 C CA . MET A 1 73 ? 3.323 -5.832 -17.569 1.00 93.12 73 MET A CA 1
ATOM 548 C C . MET A 1 73 ? 3.923 -6.803 -18.588 1.00 93.12 73 MET A C 1
ATOM 550 O O . MET A 1 73 ? 4.474 -6.376 -19.602 1.00 93.12 73 MET A O 1
ATOM 554 N N . ASP A 1 74 ? 3.801 -8.101 -18.326 1.00 92.19 74 ASP A N 1
ATOM 555 C CA . ASP A 1 74 ? 4.115 -9.185 -19.259 1.00 92.19 74 ASP A CA 1
ATOM 556 C C . ASP A 1 74 ? 2.799 -9.846 -19.686 1.00 92.19 74 ASP A C 1
ATOM 558 O O . ASP A 1 74 ? 2.261 -10.723 -19.004 1.00 92.19 74 ASP A O 1
ATOM 562 N N . GLY A 1 75 ? 2.212 -9.327 -20.768 1.00 91.44 75 GLY A N 1
ATOM 563 C CA . GLY A 1 75 ? 0.822 -9.610 -21.120 1.00 91.44 75 GLY A CA 1
ATOM 564 C C . GLY A 1 75 ? -0.131 -9.063 -20.054 1.00 91.44 75 GLY A C 1
ATOM 565 O O . GLY A 1 75 ? -0.170 -7.859 -19.810 1.00 91.44 75 GLY A O 1
ATOM 566 N N . GLU A 1 76 ? -0.891 -9.953 -19.418 1.00 88.31 76 GLU A N 1
ATOM 567 C CA . GLU A 1 76 ? -1.820 -9.614 -18.330 1.00 88.31 76 GLU A CA 1
ATOM 568 C C . GLU A 1 76 ? -1.184 -9.752 -16.934 1.00 88.31 76 GLU A C 1
ATOM 570 O O . GLU A 1 76 ? -1.799 -9.387 -15.933 1.00 88.31 76 GLU A O 1
ATOM 575 N N . GLU A 1 77 ? 0.048 -10.264 -16.840 1.00 89.44 77 GLU A N 1
ATOM 576 C CA . GLU A 1 77 ? 0.718 -10.497 -15.562 1.00 89.44 77 GLU A CA 1
ATOM 577 C C . GLU A 1 77 ? 1.607 -9.314 -15.159 1.00 89.44 77 GLU A C 1
ATOM 579 O O . GLU A 1 77 ? 2.463 -8.862 -15.920 1.00 89.44 77 GLU A O 1
ATOM 584 N N . ALA A 1 78 ? 1.463 -8.856 -13.915 1.00 94.50 78 ALA A N 1
ATOM 585 C CA . ALA A 1 78 ? 2.361 -7.873 -13.320 1.00 94.50 78 ALA A CA 1
ATOM 586 C C . ALA A 1 78 ? 3.697 -8.521 -12.911 1.00 94.50 78 ALA A C 1
ATOM 588 O O . ALA A 1 78 ? 3.731 -9.485 -12.138 1.00 94.50 78 ALA A O 1
ATOM 589 N N . VAL A 1 79 ? 4.804 -7.958 -13.396 1.00 97.12 79 VAL A N 1
ATOM 590 C CA . VAL A 1 79 ? 6.177 -8.342 -13.057 1.00 97.12 79 VAL A CA 1
ATOM 591 C C . VAL A 1 79 ? 6.814 -7.241 -12.229 1.00 97.12 79 VAL A C 1
ATOM 593 O O . VAL A 1 79 ? 7.026 -6.123 -12.697 1.00 97.12 79 VAL A O 1
ATOM 596 N N . PHE A 1 80 ? 7.171 -7.573 -10.996 1.00 97.81 80 PHE A N 1
ATOM 597 C CA . PHE A 1 80 ? 7.802 -6.635 -10.078 1.00 97.81 80 PHE A CA 1
ATOM 598 C C . PHE A 1 80 ? 9.302 -6.878 -10.032 1.00 97.81 80 PHE A C 1
ATOM 600 O O . PHE A 1 80 ? 9.744 -8.023 -9.963 1.00 97.81 80 PHE A O 1
ATOM 607 N N . THR A 1 81 ? 10.086 -5.803 -10.021 1.00 97.88 81 THR A N 1
ATOM 608 C CA . THR A 1 81 ? 11.522 -5.882 -9.738 1.00 97.88 81 THR A CA 1
ATOM 609 C C . THR A 1 81 ? 11.768 -5.465 -8.296 1.00 97.88 81 THR A C 1
ATOM 611 O O . THR A 1 81 ? 11.414 -4.347 -7.918 1.00 97.88 81 THR A O 1
ATOM 614 N N . VAL A 1 82 ? 12.394 -6.332 -7.501 1.00 97.19 82 VAL A N 1
ATOM 615 C CA . VAL A 1 82 ? 12.742 -6.067 -6.097 1.00 97.19 82 VAL A CA 1
ATOM 616 C C . VAL A 1 82 ? 14.262 -6.104 -5.897 1.00 97.19 82 VAL A C 1
ATOM 618 O O . VAL A 1 82 ? 14.938 -6.970 -6.458 1.00 97.19 82 VAL A O 1
ATOM 621 N N . PRO A 1 83 ? 14.842 -5.169 -5.126 1.00 95.94 83 PRO A N 1
ATOM 622 C CA . PRO A 1 83 ? 16.255 -5.193 -4.790 1.00 95.94 83 PRO A CA 1
ATOM 623 C C . PRO A 1 83 ? 16.517 -6.203 -3.668 1.00 95.94 83 PRO A C 1
ATOM 625 O O . PRO A 1 83 ? 15.940 -6.118 -2.586 1.00 95.94 83 PRO A O 1
ATOM 628 N N . ILE A 1 84 ? 17.470 -7.102 -3.884 1.00 93.56 84 ILE A N 1
ATOM 629 C CA . ILE A 1 84 ? 17.982 -8.035 -2.877 1.00 93.56 84 ILE A CA 1
ATOM 630 C C . ILE A 1 84 ? 19.429 -7.674 -2.513 1.00 93.56 84 ILE A C 1
ATOM 632 O O . ILE A 1 84 ? 20.110 -6.925 -3.221 1.00 93.56 84 ILE A O 1
ATOM 636 N N . TYR A 1 85 ? 19.896 -8.158 -1.359 1.00 90.19 85 TYR A N 1
ATOM 637 C CA . TYR A 1 85 ? 21.247 -7.885 -0.843 1.00 90.19 85 TYR A CA 1
ATOM 638 C C . TYR A 1 85 ? 21.604 -6.388 -0.801 1.00 90.19 85 TYR A C 1
ATOM 640 O O . TYR A 1 85 ? 22.662 -5.976 -1.278 1.00 90.19 85 TYR A O 1
ATOM 648 N N . ALA A 1 86 ? 20.705 -5.570 -0.241 1.00 85.88 86 ALA A N 1
ATOM 649 C CA . ALA A 1 86 ? 20.846 -4.112 -0.169 1.00 85.88 86 ALA A CA 1
ATOM 650 C C . ALA A 1 86 ? 21.027 -3.438 -1.548 1.00 85.88 86 ALA A C 1
ATOM 652 O O . ALA A 1 86 ? 21.775 -2.473 -1.684 1.00 85.88 86 ALA A O 1
ATOM 653 N N . GLY A 1 87 ? 20.344 -3.955 -2.575 1.00 86.81 87 GLY A N 1
ATOM 654 C CA . GLY A 1 87 ? 20.342 -3.383 -3.925 1.00 86.81 87 GLY A CA 1
ATOM 655 C C . GLY A 1 87 ? 21.521 -3.800 -4.800 1.00 86.81 87 GLY A C 1
ATOM 656 O O . GLY A 1 87 ? 21.705 -3.231 -5.870 1.00 86.81 87 GLY A O 1
ATOM 657 N N . LYS A 1 88 ? 22.315 -4.791 -4.377 1.00 90.81 88 LYS A N 1
ATOM 658 C CA . LYS A 1 88 ? 23.400 -5.349 -5.202 1.00 90.81 88 LYS A CA 1
ATOM 659 C C . LYS A 1 88 ? 22.891 -6.254 -6.317 1.00 90.81 88 LYS A C 1
ATOM 661 O O . LYS A 1 88 ? 23.591 -6.475 -7.301 1.00 90.81 88 LYS A O 1
ATOM 666 N N . THR A 1 89 ? 21.700 -6.814 -6.153 1.00 94.31 89 THR A N 1
ATOM 667 C CA . THR A 1 89 ? 21.070 -7.676 -7.151 1.00 94.31 89 THR A CA 1
ATOM 668 C C . THR A 1 89 ? 19.583 -7.364 -7.194 1.00 94.31 89 THR A C 1
ATOM 670 O O . THR A 1 89 ? 19.018 -6.880 -6.215 1.00 94.31 89 THR A O 1
ATOM 673 N N . PHE A 1 90 ? 18.962 -7.619 -8.338 1.00 96.00 90 PHE A N 1
ATOM 674 C CA . PHE A 1 90 ? 17.546 -7.381 -8.564 1.00 96.00 90 PHE A CA 1
ATOM 675 C C . PHE A 1 90 ? 16.891 -8.686 -8.993 1.00 96.00 90 PHE A C 1
ATOM 677 O O . PHE A 1 90 ? 17.428 -9.401 -9.839 1.00 96.00 90 PHE A O 1
ATOM 684 N N . GLU A 1 91 ? 15.744 -8.985 -8.405 1.00 96.12 91 GLU A N 1
ATOM 685 C CA . GLU A 1 91 ? 14.943 -10.159 -8.722 1.00 96.12 91 GLU A CA 1
ATOM 686 C C . GLU A 1 91 ? 13.650 -9.716 -9.402 1.00 96.12 91 GLU A C 1
ATOM 688 O O . GLU A 1 91 ? 13.018 -8.750 -8.968 1.00 96.12 91 GLU A O 1
ATOM 693 N N . LYS A 1 92 ? 13.264 -10.416 -10.474 1.00 96.31 92 LYS A N 1
ATOM 694 C CA . LYS A 1 92 ? 11.951 -10.257 -11.102 1.00 96.31 92 LYS A CA 1
ATOM 695 C C . LYS A 1 92 ? 11.007 -11.310 -10.542 1.00 96.31 92 LYS A C 1
ATOM 697 O O . LYS A 1 92 ? 11.298 -12.499 -10.638 1.00 96.31 92 LYS A O 1
ATOM 702 N N . MET A 1 93 ? 9.874 -10.879 -10.001 1.00 94.12 93 MET A N 1
ATOM 703 C CA . MET A 1 93 ? 8.894 -11.766 -9.383 1.00 94.12 93 MET A CA 1
ATOM 704 C C . MET A 1 93 ? 7.488 -11.555 -9.943 1.00 94.12 93 MET A C 1
ATOM 706 O O . MET A 1 93 ? 7.074 -10.430 -10.229 1.00 94.12 93 MET A O 1
ATOM 710 N N . LYS A 1 94 ? 6.754 -12.665 -10.058 1.00 94.50 94 LYS A N 1
ATOM 711 C CA . LYS A 1 94 ? 5.323 -12.723 -10.368 1.00 94.50 94 LYS A CA 1
ATOM 712 C C . LYS A 1 94 ? 4.596 -13.355 -9.187 1.00 94.50 94 LYS A C 1
ATOM 714 O O . LYS A 1 94 ? 5.093 -14.311 -8.589 1.00 94.50 94 LYS A O 1
ATOM 719 N N . VAL A 1 95 ? 3.420 -12.835 -8.864 1.00 93.62 95 VAL A N 1
ATOM 720 C CA . VAL A 1 95 ? 2.575 -13.326 -7.770 1.00 93.62 95 VAL A CA 1
ATOM 721 C C . VAL A 1 95 ? 1.270 -13.846 -8.356 1.00 93.62 95 VAL A C 1
ATOM 723 O O . VAL A 1 95 ? 0.677 -13.203 -9.216 1.00 93.62 95 VAL A O 1
ATOM 726 N N . LYS A 1 96 ? 0.829 -15.020 -7.897 1.00 91.25 96 LYS A N 1
ATOM 727 C CA . LYS A 1 96 ? -0.472 -15.590 -8.265 1.00 91.25 96 LYS A CA 1
ATOM 728 C C . LYS A 1 96 ? -1.552 -15.105 -7.298 1.00 91.25 96 LYS A C 1
ATOM 730 O O . LYS A 1 96 ? -1.291 -15.000 -6.103 1.00 91.25 96 LYS A O 1
ATOM 735 N N . GLY A 1 97 ? -2.769 -14.912 -7.803 1.00 93.44 97 GLY A N 1
ATOM 736 C CA . GLY A 1 97 ? -3.901 -14.427 -7.008 1.00 93.44 97 GLY A CA 1
ATOM 737 C C . GLY A 1 97 ? -3.879 -12.909 -6.825 1.00 93.44 97 GLY A C 1
ATOM 738 O O . GLY A 1 97 ? -3.267 -12.196 -7.619 1.00 93.44 97 GLY A O 1
ATOM 739 N N . LEU A 1 98 ? -4.562 -12.414 -5.789 1.00 96.12 98 LEU A N 1
ATOM 740 C CA . LEU A 1 98 ? -4.580 -10.985 -5.481 1.00 96.12 98 LEU A CA 1
ATOM 741 C C . LEU A 1 98 ? -3.175 -10.525 -5.077 1.00 96.12 98 LEU A C 1
ATOM 743 O O . LEU A 1 98 ? -2.565 -11.089 -4.166 1.00 96.12 98 LEU A O 1
ATOM 747 N N . VAL A 1 99 ? -2.676 -9.484 -5.740 1.00 97.19 99 VAL A N 1
ATOM 748 C CA . VAL A 1 99 ? -1.372 -8.893 -5.438 1.00 97.19 99 VAL A CA 1
ATOM 749 C C . VAL A 1 99 ? -1.532 -7.616 -4.623 1.00 97.19 99 VAL A C 1
ATOM 751 O O . VAL A 1 99 ? -2.336 -6.746 -4.958 1.00 97.19 99 VAL A O 1
ATOM 754 N N . LEU A 1 100 ? -0.730 -7.489 -3.569 1.00 98.06 100 LEU A N 1
ATOM 755 C CA . LEU A 1 100 ? -0.489 -6.228 -2.879 1.00 98.06 100 LEU A CA 1
ATOM 756 C C . LEU A 1 100 ? 0.992 -5.889 -3.020 1.00 98.06 100 LEU A C 1
ATOM 758 O O . LEU A 1 100 ? 1.845 -6.637 -2.557 1.00 98.06 100 LEU A O 1
ATOM 762 N N . ALA A 1 101 ? 1.316 -4.764 -3.645 1.00 98.00 101 ALA A N 1
ATOM 763 C CA . ALA A 1 101 ? 2.689 -4.317 -3.829 1.00 98.00 101 ALA A CA 1
ATOM 764 C C . ALA A 1 101 ? 2.958 -3.018 -3.069 1.00 98.00 101 ALA A C 1
ATOM 766 O O . ALA A 1 101 ? 2.155 -2.086 -3.101 1.00 98.00 101 ALA A O 1
ATOM 767 N N . THR A 1 102 ? 4.117 -2.926 -2.418 1.00 98.44 102 THR A N 1
ATOM 768 C CA . THR A 1 102 ? 4.642 -1.647 -1.925 1.00 98.44 102 THR A CA 1
ATOM 769 C C . THR A 1 102 ? 5.783 -1.182 -2.823 1.00 98.44 102 THR A C 1
ATOM 771 O O . THR A 1 102 ? 6.752 -1.912 -3.018 1.00 98.44 102 THR A O 1
ATOM 774 N N . ILE A 1 103 ? 5.673 0.028 -3.369 1.00 98.12 103 ILE A N 1
ATOM 775 C CA . ILE A 1 103 ? 6.637 0.605 -4.311 1.00 98.12 103 ILE A CA 1
ATOM 776 C C . ILE A 1 103 ? 7.528 1.601 -3.586 1.00 98.12 103 ILE A C 1
ATOM 778 O O . ILE A 1 103 ? 7.043 2.481 -2.867 1.00 98.12 103 ILE A O 1
ATOM 782 N N . ARG A 1 104 ? 8.838 1.483 -3.778 1.00 97.62 104 ARG A N 1
ATOM 783 C CA . ARG A 1 104 ? 9.803 2.428 -3.227 1.00 97.62 104 ARG A CA 1
ATOM 784 C C . ARG A 1 104 ? 9.507 3.850 -3.735 1.00 97.62 104 ARG A C 1
ATOM 786 O O . ARG A 1 104 ? 9.333 4.042 -4.937 1.00 97.62 104 ARG A O 1
ATOM 793 N N . PRO A 1 105 ? 9.430 4.861 -2.852 1.00 96.94 105 PRO A N 1
ATOM 794 C CA . PRO A 1 105 ? 9.234 6.240 -3.289 1.00 96.94 105 PRO A CA 1
ATOM 795 C C . PRO A 1 105 ? 10.317 6.693 -4.277 1.00 96.94 105 PRO A C 1
ATOM 797 O O . PRO A 1 105 ? 11.483 6.348 -4.107 1.00 96.94 105 PRO A O 1
ATOM 800 N N . ASN A 1 106 ? 9.925 7.512 -5.258 1.00 95.38 106 ASN A N 1
ATOM 801 C CA . ASN A 1 106 ? 10.788 8.097 -6.298 1.00 95.38 106 ASN A CA 1
ATOM 802 C C . ASN A 1 106 ? 11.373 7.109 -7.325 1.00 95.38 106 ASN A C 1
ATOM 804 O O . ASN A 1 106 ? 12.290 7.471 -8.055 1.00 95.38 106 ASN A O 1
ATOM 808 N N . ASN A 1 107 ? 10.857 5.880 -7.395 1.00 94.50 107 ASN A N 1
ATOM 809 C CA . ASN A 1 107 ? 11.303 4.884 -8.372 1.00 94.50 107 ASN A CA 1
ATOM 810 C C . ASN A 1 107 ? 10.467 4.831 -9.656 1.00 94.50 107 ASN A C 1
ATOM 812 O O . ASN A 1 107 ? 10.985 4.419 -10.687 1.00 94.50 107 ASN A O 1
ATOM 816 N N . ILE A 1 108 ? 9.194 5.224 -9.588 1.00 93.81 108 ILE A N 1
ATOM 817 C CA . ILE A 1 108 ? 8.296 5.298 -10.743 1.00 93.81 108 ILE A CA 1
ATOM 818 C C . ILE A 1 108 ? 8.006 6.769 -11.011 1.00 93.81 108 ILE A C 1
ATOM 820 O O . ILE A 1 108 ? 7.619 7.498 -10.093 1.00 93.81 108 ILE A O 1
ATOM 824 N N . GLU A 1 109 ? 8.208 7.197 -12.254 1.00 93.69 109 GLU A N 1
ATOM 825 C CA . GLU A 1 109 ? 7.886 8.556 -12.672 1.00 93.69 109 GLU A CA 1
ATOM 826 C C . GLU A 1 109 ? 6.364 8.764 -12.637 1.00 93.69 109 GLU A C 1
ATOM 828 O O . GLU A 1 109 ? 5.609 7.914 -13.123 1.00 93.69 109 GLU A O 1
ATOM 833 N N . PRO A 1 110 ? 5.879 9.860 -12.029 1.00 92.81 110 PRO A N 1
ATOM 834 C CA . PRO A 1 110 ? 4.466 10.187 -12.083 1.00 92.81 110 PRO A CA 1
ATOM 835 C C . PRO A 1 110 ? 4.073 10.556 -13.516 1.00 92.81 110 PRO A C 1
ATOM 837 O O . PRO A 1 110 ? 4.874 11.102 -14.272 1.00 92.81 110 PRO A O 1
ATOM 840 N N . LEU A 1 111 ? 2.811 10.316 -13.866 1.00 95.06 111 LEU A N 1
ATOM 841 C CA . LEU A 1 111 ? 2.253 10.867 -15.097 1.00 95.06 111 LEU A CA 1
ATOM 842 C C . LEU A 1 111 ? 2.290 12.398 -15.056 1.00 95.06 111 LEU A C 1
ATOM 844 O O . LEU A 1 111 ? 2.157 13.005 -13.990 1.00 95.06 111 LEU A O 1
ATOM 848 N N . GLU A 1 112 ? 2.421 13.014 -16.227 1.00 96.56 112 GLU A N 1
ATOM 849 C CA . GLU A 1 112 ? 2.286 14.461 -16.360 1.00 96.56 112 GLU A CA 1
ATOM 850 C C . GLU A 1 112 ? 0.898 14.925 -15.910 1.00 96.56 112 GLU A C 1
ATOM 852 O O . GLU A 1 112 ? -0.106 14.219 -16.062 1.00 96.56 112 GLU A O 1
ATOM 857 N N . LYS A 1 113 ? 0.844 16.130 -15.337 1.00 97.12 113 LYS A N 1
ATOM 858 C CA . LYS A 1 113 ? -0.419 16.715 -14.887 1.00 97.12 113 LYS A CA 1
ATOM 859 C C . LYS A 1 113 ? -1.287 17.036 -16.103 1.00 97.12 113 LYS A C 1
ATOM 861 O O . LYS A 1 113 ? -0.935 17.891 -16.909 1.00 97.12 113 LYS A O 1
ATOM 866 N N . ASP A 1 114 ? -2.460 16.428 -16.162 1.00 97.31 114 ASP A N 1
ATOM 867 C CA . ASP A 1 114 ? -3.477 16.704 -17.169 1.00 97.31 114 ASP A CA 1
ATOM 868 C C . ASP A 1 114 ? -4.710 17.330 -16.509 1.00 97.31 114 ASP A C 1
ATOM 870 O O . ASP A 1 114 ? -5.478 16.671 -15.802 1.00 97.31 114 ASP A O 1
ATOM 874 N N . GLU A 1 115 ? -4.898 18.632 -16.725 1.00 96.81 115 GLU A N 1
ATOM 875 C CA . GLU A 1 115 ? -6.019 19.388 -16.159 1.00 96.81 115 GLU A CA 1
ATOM 876 C C . GLU A 1 115 ? -7.365 19.072 -16.820 1.00 96.81 115 GLU A C 1
ATOM 878 O O . GLU A 1 115 ? -8.402 19.395 -16.242 1.00 96.81 115 GLU A O 1
ATOM 883 N N . SER A 1 116 ? -7.362 18.420 -17.987 1.00 97.00 116 SER A N 1
ATOM 884 C CA . SER A 1 116 ? -8.583 18.038 -18.700 1.00 97.00 116 SER A CA 1
ATOM 885 C C . SER A 1 116 ? -9.251 16.784 -18.126 1.00 97.00 116 SER A C 1
ATOM 887 O O . SER A 1 116 ? -10.428 16.536 -18.392 1.00 97.00 116 SER A O 1
ATOM 889 N N . ARG A 1 117 ? -8.533 16.000 -17.308 1.00 97.06 117 ARG A N 1
ATOM 890 C CA . ARG A 1 117 ? -9.071 14.778 -16.699 1.00 97.06 117 ARG A CA 1
ATOM 891 C C . ARG A 1 117 ? -10.129 15.085 -15.642 1.00 97.06 117 ARG A C 1
ATOM 893 O O . ARG A 1 117 ? -9.906 15.859 -14.710 1.00 97.06 117 ARG A O 1
ATOM 900 N N . SER A 1 118 ? -11.239 14.362 -15.728 1.00 96.00 118 SER A N 1
ATOM 901 C CA . SER A 1 118 ? -12.295 14.287 -14.715 1.00 96.00 118 SER A CA 1
ATOM 902 C C . SER A 1 118 ? -12.447 12.852 -14.212 1.00 96.00 118 SER A C 1
ATOM 904 O O . SER A 1 118 ? -12.111 11.912 -14.927 1.00 96.00 118 SER A O 1
ATOM 906 N N . GLY A 1 119 ? -12.975 12.674 -13.004 1.00 93.94 119 GLY A N 1
ATOM 907 C CA . GLY A 1 119 ? -13.164 11.357 -12.403 1.00 93.94 119 GLY A CA 1
ATOM 908 C C . GLY A 1 119 ? -14.122 11.399 -11.219 1.00 93.94 119 GLY A C 1
ATOM 909 O O . GLY A 1 119 ? -14.472 12.478 -10.733 1.00 93.94 119 GLY A O 1
ATOM 910 N N . ASP A 1 120 ? -14.531 10.223 -10.755 1.00 94.56 120 ASP A N 1
ATOM 911 C CA . ASP A 1 120 ? -15.520 10.081 -9.687 1.00 94.56 120 ASP A CA 1
ATOM 912 C C . ASP A 1 120 ? -14.881 10.154 -8.299 1.00 94.56 120 ASP A C 1
ATOM 914 O O . ASP A 1 120 ? -13.818 9.578 -8.054 1.00 94.56 120 ASP A O 1
ATOM 918 N N . VAL A 1 121 ? -15.556 10.820 -7.357 1.00 95.81 121 VAL A N 1
ATOM 919 C CA . VAL A 1 121 ? -15.094 10.939 -5.963 1.00 95.81 121 VAL A CA 1
ATOM 920 C C . VAL A 1 121 ? -16.187 10.501 -4.981 1.00 95.81 121 VAL A C 1
ATOM 922 O O . VAL A 1 121 ? -16.784 11.342 -4.302 1.00 95.81 121 VAL A O 1
ATOM 925 N N . PRO A 1 122 ? -16.518 9.198 -4.912 1.00 93.69 122 PRO A N 1
ATOM 926 C CA . PRO A 1 122 ? -17.506 8.708 -3.961 1.00 93.69 122 PRO A CA 1
ATOM 927 C C . PRO A 1 122 ? -16.982 8.804 -2.526 1.00 93.69 122 PRO A C 1
ATOM 929 O O . PRO A 1 122 ? -15.799 8.580 -2.258 1.00 93.69 122 PRO A O 1
ATOM 932 N N . ASN A 1 123 ? -17.890 9.099 -1.596 1.00 93.62 123 ASN A N 1
ATOM 933 C CA . ASN A 1 123 ? -17.608 9.042 -0.168 1.00 93.62 123 ASN A CA 1
ATOM 934 C C . ASN A 1 123 ? -18.022 7.674 0.387 1.00 93.62 123 ASN A C 1
ATOM 936 O O . ASN A 1 123 ? -19.181 7.280 0.249 1.00 93.62 123 ASN A O 1
ATOM 940 N N . VAL A 1 124 ? -17.091 6.974 1.029 1.00 92.81 124 VAL A N 1
ATOM 941 C CA . VAL A 1 124 ? -17.327 5.689 1.689 1.00 92.81 124 VAL A CA 1
ATOM 942 C C . VAL A 1 124 ? -17.260 5.897 3.195 1.00 92.81 124 VAL A C 1
ATOM 944 O O . VAL A 1 124 ? -16.240 6.315 3.744 1.00 92.81 124 VAL A O 1
ATOM 947 N N . GLN A 1 125 ? -18.368 5.592 3.870 1.00 93.44 125 GLN A N 1
ATOM 948 C CA . GLN A 1 125 ? -18.418 5.583 5.328 1.00 93.44 125 GLN A CA 1
ATOM 949 C C . GLN A 1 125 ? -17.808 4.284 5.847 1.00 93.44 125 GLN A C 1
ATOM 951 O O . GLN A 1 125 ? -18.144 3.201 5.370 1.00 93.44 125 GLN A O 1
ATOM 956 N N . VAL A 1 126 ? -16.938 4.401 6.846 1.00 94.94 126 VAL A N 1
ATOM 957 C CA . VAL A 1 126 ? -16.283 3.263 7.495 1.00 94.94 126 VAL A CA 1
ATOM 958 C C . VAL A 1 126 ? -16.608 3.254 8.980 1.00 94.94 126 VAL A C 1
ATOM 960 O O . VAL A 1 126 ? -16.769 4.302 9.601 1.00 94.94 126 VAL A O 1
ATOM 963 N N . GLN A 1 127 ? -16.684 2.061 9.556 1.00 94.44 127 GLN A N 1
ATOM 964 C CA . GLN A 1 127 ? -16.822 1.866 10.994 1.00 94.44 127 GLN A CA 1
ATOM 965 C C . GLN A 1 127 ? -15.465 1.491 11.581 1.00 94.44 127 GLN A C 1
ATOM 967 O O . GLN A 1 127 ? -14.888 0.473 11.196 1.00 94.44 127 GLN A O 1
ATOM 972 N N . ILE A 1 128 ? -14.957 2.294 12.514 1.00 93.44 128 ILE A N 1
ATOM 973 C CA . ILE A 1 128 ? -13.691 2.026 13.202 1.00 93.44 128 ILE A CA 1
ATOM 974 C C . ILE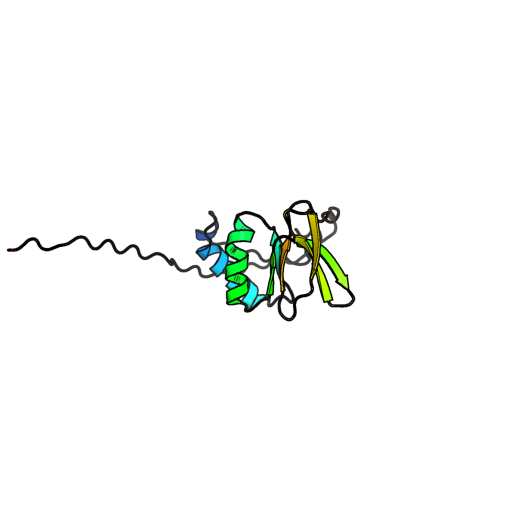 A 1 128 ? -14.000 1.684 14.657 1.00 93.44 128 ILE A C 1
ATOM 976 O O . ILE A 1 128 ? -14.605 2.466 15.386 1.00 93.44 128 ILE A O 1
ATOM 980 N N . LYS A 1 129 ? -13.619 0.477 15.076 1.00 88.69 129 LYS A N 1
ATOM 981 C CA . LYS A 1 129 ? -13.773 0.006 16.453 1.00 88.69 129 LYS A CA 1
ATOM 982 C C . LYS A 1 129 ? -12.477 0.230 17.222 1.00 88.69 129 LYS A C 1
ATOM 984 O O . LYS A 1 129 ? -11.399 -0.179 16.775 1.00 88.69 129 LYS A O 1
ATOM 989 N N . ALA A 1 130 ? -12.594 0.817 18.411 1.00 77.94 130 ALA A N 1
ATOM 990 C CA . ALA A 1 130 ? -11.490 0.899 19.356 1.00 77.94 130 ALA A CA 1
ATOM 991 C C . ALA A 1 130 ? -11.036 -0.518 19.739 1.00 77.94 130 ALA A C 1
ATOM 993 O O . ALA A 1 130 ? -11.836 -1.335 20.191 1.00 77.94 130 ALA A O 1
ATOM 994 N N . THR A 1 131 ? -9.754 -0.813 19.526 1.00 67.56 131 THR A N 1
ATOM 995 C CA . THR A 1 131 ? -9.198 -2.161 19.746 1.00 67.56 131 THR A CA 1
ATOM 996 C C . THR A 1 131 ? -8.475 -2.279 21.096 1.00 67.56 131 THR A C 1
ATOM 998 O O . THR A 1 131 ? -8.293 -3.382 21.605 1.00 67.56 131 THR A O 1
ATOM 1001 N N . PHE A 1 132 ? -8.133 -1.161 21.746 1.00 61.56 132 PHE A N 1
ATOM 1002 C CA . PHE A 1 132 ? -7.479 -1.177 23.056 1.00 61.56 132 PHE A CA 1
ATOM 1003 C C . PHE A 1 132 ? -8.475 -1.110 24.221 1.00 61.56 132 PHE A C 1
ATOM 1005 O O . PHE A 1 132 ? -9.130 -0.094 24.441 1.00 61.56 132 PHE A O 1
ATOM 1012 N N . LEU A 1 133 ? -8.503 -2.178 25.023 1.00 56.16 133 LEU A N 1
ATOM 1013 C CA . LEU A 1 133 ? -8.997 -2.185 26.401 1.00 56.16 133 LEU A CA 1
ATOM 1014 C C . LEU A 1 133 ? -7.788 -2.310 27.339 1.00 56.16 133 LEU A C 1
ATOM 1016 O O . LEU A 1 133 ? -7.292 -3.406 27.586 1.00 56.16 133 LEU A O 1
ATOM 1020 N N . LEU A 1 134 ? -7.289 -1.188 27.862 1.00 54.16 134 LEU A N 1
ATOM 1021 C CA . LEU A 1 134 ? -6.390 -1.204 29.019 1.00 54.16 134 LEU A CA 1
ATOM 1022 C C . LEU A 1 134 ? -7.252 -1.308 30.277 1.00 54.16 134 LEU A C 1
ATOM 1024 O O . LEU A 1 134 ? -7.726 -0.302 30.800 1.00 54.16 134 LEU A O 1
ATOM 1028 N N . GLN A 1 135 ? -7.475 -2.528 30.761 1.00 58.06 135 GLN A N 1
ATOM 1029 C CA . GLN A 1 135 ? -8.095 -2.725 32.067 1.00 58.06 135 GLN A CA 1
ATOM 1030 C C . GLN A 1 135 ? -7.008 -2.703 33.144 1.00 58.06 135 GLN A C 1
ATOM 1032 O O . GLN A 1 135 ? -6.358 -3.709 33.420 1.00 58.06 135 GLN A O 1
ATOM 1037 N N . LEU A 1 136 ? -6.789 -1.532 33.744 1.00 64.81 136 LEU A N 1
ATOM 1038 C CA . LEU A 1 136 ? -5.997 -1.417 34.967 1.00 64.81 136 LEU A CA 1
ATOM 1039 C C . LEU A 1 136 ? -6.789 -2.062 36.110 1.00 64.81 136 LEU A C 1
ATOM 1041 O O . LEU A 1 136 ? -7.733 -1.473 36.632 1.00 64.81 136 LEU A O 1
ATOM 1045 N N . VAL A 1 137 ? -6.426 -3.287 36.491 1.00 66.12 137 VAL A N 1
ATOM 1046 C CA . VAL A 1 137 ? -6.950 -3.918 37.708 1.00 66.12 137 VAL A CA 1
ATOM 1047 C C . VAL A 1 137 ? -6.162 -3.367 38.893 1.00 66.12 137 VAL A C 1
ATOM 1049 O O . VAL A 1 137 ? -5.103 -3.882 39.242 1.00 66.12 137 VAL A O 1
ATOM 1052 N N . SER A 1 138 ? -6.653 -2.299 39.516 1.00 65.69 138 SER A N 1
ATOM 1053 C CA . SER A 1 138 ? -6.191 -1.885 40.839 1.00 65.69 138 SER A CA 1
ATOM 1054 C C . SER A 1 138 ? -7.178 -2.385 41.885 1.00 65.69 138 SER A C 1
ATOM 1056 O O . SER A 1 138 ? -8.161 -1.712 42.126 1.00 65.69 138 SER A O 1
ATOM 1058 N N . GLN A 1 139 ? -6.929 -3.555 42.483 1.00 55.97 139 GLN A N 1
ATOM 1059 C CA . GLN A 1 139 ? -7.184 -3.871 43.903 1.00 55.97 139 GLN A CA 1
ATOM 1060 C C . GLN A 1 139 ? -6.565 -5.245 44.210 1.00 55.97 139 GLN A C 1
ATOM 1062 O O . GLN A 1 139 ? -7.117 -6.280 43.846 1.00 55.97 139 GLN A O 1
ATOM 1067 N N . VAL A 1 140 ? -5.421 -5.257 44.898 1.00 61.94 140 VAL A N 1
ATOM 1068 C CA . VAL A 1 140 ? -5.044 -6.400 45.740 1.00 61.94 140 VAL A CA 1
ATOM 1069 C C . VAL A 1 140 ? -5.678 -6.104 47.099 1.00 61.94 140 VAL A C 1
ATOM 1071 O O . VAL A 1 140 ? -5.291 -5.106 47.712 1.00 61.94 140 VAL A O 1
ATOM 1074 N N . PRO A 1 141 ? -6.677 -6.869 47.570 1.00 54.59 141 PRO A N 1
ATOM 1075 C CA . PRO A 1 141 ? -7.161 -6.695 48.926 1.00 54.59 141 PRO A CA 1
ATOM 1076 C C . PRO A 1 141 ? -6.050 -7.124 49.886 1.00 54.59 141 PRO A C 1
ATOM 1078 O O . PRO A 1 141 ? -5.747 -8.307 50.023 1.00 54.59 141 PRO A O 1
ATOM 1081 N N . SER A 1 142 ? -5.419 -6.147 50.534 1.00 53.97 142 SER A N 1
ATOM 1082 C CA . SER A 1 142 ? -4.528 -6.390 51.664 1.00 53.97 142 SER A CA 1
ATOM 1083 C C . SER A 1 142 ? -5.377 -6.797 52.865 1.00 53.97 142 SER A C 1
ATOM 1085 O O . SER A 1 142 ? -5.912 -5.956 53.586 1.00 53.97 142 SER A O 1
ATOM 1087 N N . SER A 1 143 ? -5.554 -8.097 53.059 1.00 61.25 143 SER A N 1
ATOM 1088 C CA . SER A 1 143 ? -6.056 -8.674 54.304 1.00 61.25 143 SER A CA 1
ATOM 1089 C C . SER A 1 143 ? -5.427 -10.049 54.476 1.00 61.25 143 SER A C 1
ATOM 1091 O O . SER A 1 143 ? -5.835 -10.975 53.781 1.00 61.25 143 SER A O 1
ATOM 1093 N N . ILE A 1 144 ? -4.399 -10.128 55.328 1.00 48.59 144 ILE A N 1
ATOM 1094 C CA . ILE A 1 144 ? -4.168 -11.073 56.442 1.00 48.59 144 ILE A CA 1
ATOM 1095 C C . ILE A 1 144 ? -3.035 -10.473 57.284 1.00 48.59 144 ILE A C 1
ATOM 1097 O O . ILE A 1 144 ? -2.039 -10.014 56.678 1.00 48.59 144 ILE A O 1
#

Mean predicted aligned error: 6.08 Å